Protein AF-A0A6G0FHG7-F1 (afdb_monomer_lite)

Sequence (140 aa):
MDELVRWLGEQLDVDAARSTAAAEELGADWYYDDGFVLARREDDMVATGSQDFLERERGEHVATHDPARVLREIDAKRQILEIHHVIGGWEDEDGQDIGLGCNECGYSAEYSDRGGWCDTVRLLALPYADRPGFREKWRP

pLDDT: mean 94.3, std 5.33, range [51.19, 98.75]

Foldseek 3Di:
DCLLVVVLVVVLVVQLVVLVVLCVPFRQQWDDDDFFIAHPPPRHTPDHDPVRGHDPVRSRVVRVCGSVVSNVVSVVLVVVCVQFDKDFLDADPVRDTLAIATNNVDDDNVCRVLPHGDQVSLVSCVVVCVPPPRDPSSHD

Structure (mmCIF, N/CA/C/O backbone):
data_AF-A0A6G0FHG7-F1
#
_entry.id   AF-A0A6G0FHG7-F1
#
loop_
_atom_site.group_PDB
_atom_site.id
_atom_site.type_symbol
_atom_site.label_atom_id
_atom_site.label_alt_id
_atom_site.label_comp_id
_atom_site.label_asym_id
_atom_site.label_entity_id
_atom_site.label_seq_id
_atom_site.pdbx_PDB_ins_code
_atom_site.Cartn_x
_atom_site.Cartn_y
_atom_site.Cartn_z
_atom_site.occupancy
_atom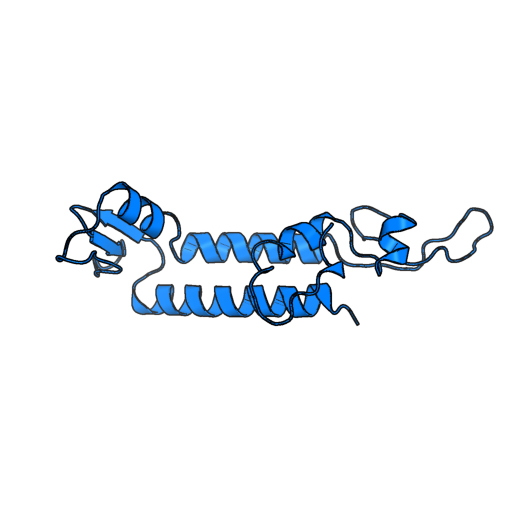_site.B_iso_or_equiv
_atom_site.auth_seq_id
_atom_site.auth_comp_id
_atom_site.auth_asym_id
_atom_site.auth_atom_id
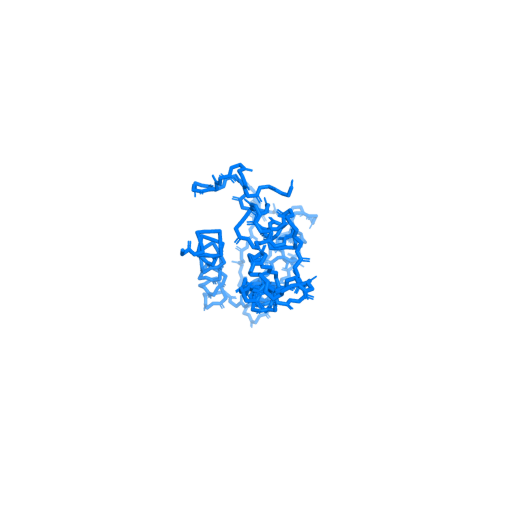_atom_site.pdbx_PDB_model_num
ATOM 1 N N . MET A 1 1 ? 16.564 7.911 -11.593 1.00 51.19 1 MET A N 1
ATOM 2 C CA . MET A 1 1 ? 16.254 7.550 -10.196 1.00 51.19 1 MET A CA 1
ATOM 3 C C . MET A 1 1 ? 14.768 7.280 -10.134 1.00 51.19 1 MET A C 1
ATOM 5 O O . MET A 1 1 ? 13.992 8.071 -10.660 1.00 51.19 1 MET A O 1
ATOM 9 N N . ASP A 1 2 ? 14.417 6.146 -9.559 1.00 81.06 2 ASP A N 1
ATOM 10 C CA . ASP A 1 2 ? 13.139 5.453 -9.689 1.00 81.06 2 ASP A CA 1
ATOM 11 C C . ASP A 1 2 ? 12.007 6.148 -8.929 1.00 81.06 2 ASP A C 1
ATOM 13 O O . ASP A 1 2 ? 11.577 5.700 -7.873 1.00 81.06 2 ASP A O 1
ATOM 17 N N . GLU A 1 3 ? 11.541 7.297 -9.431 1.00 91.31 3 GLU A N 1
ATOM 18 C CA . GLU A 1 3 ? 10.598 8.157 -8.702 1.00 91.31 3 GLU A CA 1
ATOM 19 C C . GLU A 1 3 ? 9.312 7.437 -8.280 1.00 91.31 3 GLU A C 1
ATOM 21 O O . GLU A 1 3 ? 8.822 7.714 -7.188 1.00 91.31 3 GLU A O 1
ATOM 26 N N . LEU A 1 4 ? 8.790 6.531 -9.120 1.00 93.62 4 LEU A N 1
ATOM 27 C CA . LEU A 1 4 ? 7.605 5.726 -8.809 1.00 93.62 4 LEU A CA 1
ATOM 28 C C . LEU A 1 4 ? 7.870 4.797 -7.621 1.00 93.62 4 LEU A C 1
ATOM 30 O O . LEU A 1 4 ? 7.144 4.856 -6.635 1.00 93.62 4 LEU A O 1
ATOM 34 N N . VAL A 1 5 ? 8.917 3.970 -7.691 1.00 94.31 5 VAL A N 1
ATOM 35 C CA . VAL A 1 5 ? 9.222 2.995 -6.632 1.00 94.31 5 VAL A CA 1
ATOM 36 C C . VAL A 1 5 ? 9.650 3.674 -5.346 1.00 94.31 5 VAL A C 1
ATOM 38 O O . VAL A 1 5 ? 9.212 3.255 -4.281 1.00 94.31 5 VAL A O 1
ATOM 41 N N . ARG A 1 6 ? 10.427 4.760 -5.420 1.00 95.25 6 ARG A N 1
ATOM 42 C CA . ARG A 1 6 ? 10.766 5.545 -4.230 1.00 95.25 6 ARG A CA 1
ATOM 43 C C . ARG A 1 6 ? 9.505 6.083 -3.552 1.00 95.25 6 ARG A C 1
ATOM 45 O O . ARG A 1 6 ? 9.335 5.879 -2.358 1.00 95.25 6 ARG A O 1
ATOM 52 N N . TRP A 1 7 ? 8.615 6.729 -4.307 1.00 97.19 7 TRP A N 1
ATOM 53 C CA . TRP A 1 7 ? 7.381 7.280 -3.745 1.00 97.19 7 TRP A CA 1
ATOM 54 C C . TRP A 1 7 ? 6.451 6.186 -3.205 1.00 97.19 7 TRP A C 1
ATOM 56 O O . TRP A 1 7 ? 5.888 6.342 -2.125 1.00 97.19 7 TRP A O 1
ATOM 66 N N . LEU A 1 8 ? 6.308 5.065 -3.918 1.00 97.62 8 LEU A N 1
ATOM 67 C CA . LEU A 1 8 ? 5.506 3.928 -3.466 1.00 97.62 8 LEU A CA 1
ATOM 68 C C . LEU A 1 8 ? 6.097 3.299 -2.197 1.00 97.62 8 LEU A C 1
ATOM 70 O O . LEU A 1 8 ? 5.352 3.004 -1.267 1.00 97.62 8 LEU A O 1
ATOM 74 N N . GLY A 1 9 ? 7.422 3.161 -2.124 1.00 97.69 9 GLY A N 1
ATOM 75 C CA . GLY A 1 9 ? 8.134 2.725 -0.924 1.00 97.69 9 GLY A CA 1
ATOM 76 C C . GLY A 1 9 ? 7.830 3.621 0.277 1.00 97.69 9 GLY A C 1
ATOM 77 O O . GLY A 1 9 ? 7.431 3.115 1.320 1.00 97.69 9 GLY A O 1
ATOM 78 N N . GLU A 1 10 ? 7.881 4.944 0.100 1.00 98.12 10 GLU A N 1
ATOM 79 C CA . GLU A 1 10 ? 7.506 5.909 1.145 1.00 98.12 10 GLU A CA 1
ATOM 80 C C . GLU A 1 10 ? 6.049 5.722 1.617 1.00 98.12 10 GLU A C 1
ATOM 82 O O . GLU A 1 10 ? 5.772 5.820 2.813 1.00 98.12 10 GLU A O 1
ATOM 87 N N . GLN A 1 11 ? 5.105 5.410 0.717 1.00 98.44 11 GLN A N 1
ATOM 88 C CA . GLN A 1 11 ? 3.714 5.133 1.112 1.00 98.44 11 GLN A CA 1
ATOM 89 C C . GLN A 1 11 ? 3.587 3.853 1.940 1.00 98.44 11 GLN A C 1
ATOM 91 O O . GLN A 1 11 ? 2.878 3.843 2.950 1.00 98.44 11 GLN A O 1
ATOM 96 N N . LEU A 1 12 ? 4.282 2.792 1.524 1.00 98.56 12 LEU A N 1
ATOM 97 C CA . LEU A 1 12 ? 4.319 1.522 2.245 1.00 98.56 12 LEU A CA 1
ATOM 98 C C . LEU A 1 12 ? 4.959 1.684 3.628 1.00 98.56 12 LEU A C 1
ATOM 100 O O . LEU A 1 12 ? 4.473 1.097 4.591 1.00 98.56 12 LEU A O 1
ATOM 104 N N . ASP A 1 13 ? 5.999 2.509 3.748 1.00 98.69 13 ASP A N 1
ATOM 105 C CA . ASP A 1 13 ? 6.663 2.797 5.020 1.00 98.69 13 ASP A CA 1
ATOM 106 C C . ASP A 1 13 ? 5.744 3.541 5.992 1.00 98.69 13 ASP A C 1
ATOM 108 O O . ASP A 1 13 ? 5.675 3.183 7.169 1.00 98.69 13 ASP A O 1
ATOM 112 N N . VAL A 1 14 ? 4.988 4.534 5.509 1.00 98.38 14 VAL A N 1
ATOM 113 C CA . VAL A 1 14 ? 4.002 5.260 6.329 1.00 98.38 14 VAL A CA 1
ATOM 114 C C . VAL A 1 14 ? 2.916 4.322 6.859 1.00 98.38 14 VAL A C 1
ATOM 116 O O . VAL A 1 14 ? 2.577 4.377 8.043 1.00 98.38 14 VAL A O 1
ATOM 119 N N . ASP A 1 15 ? 2.367 3.458 6.006 1.00 98.38 15 ASP A N 1
ATOM 120 C CA . ASP A 1 15 ? 1.309 2.527 6.410 1.00 98.38 15 ASP A CA 1
ATOM 121 C C . ASP A 1 15 ? 1.839 1.433 7.345 1.00 98.38 15 ASP A C 1
ATOM 123 O O . ASP A 1 15 ? 1.166 1.067 8.314 1.00 98.38 15 ASP A O 1
ATOM 127 N N . ALA A 1 16 ? 3.065 0.956 7.109 1.00 98.62 16 ALA A N 1
ATOM 128 C CA . ALA A 1 16 ? 3.732 0.002 7.986 1.00 98.62 16 ALA A CA 1
ATOM 129 C C . ALA A 1 16 ? 3.974 0.611 9.366 1.00 98.62 16 ALA A C 1
ATOM 131 O O . ALA A 1 16 ? 3.628 -0.010 10.363 1.00 98.62 16 ALA A O 1
ATOM 132 N N . ALA A 1 17 ? 4.494 1.840 9.437 1.00 98.56 17 ALA A N 1
ATOM 133 C CA . ALA A 1 17 ? 4.745 2.521 10.704 1.00 98.56 17 ALA A CA 1
ATOM 134 C C . ALA A 1 17 ? 3.461 2.695 11.531 1.00 98.56 17 ALA A C 1
ATOM 136 O O . ALA A 1 17 ? 3.465 2.439 12.732 1.00 98.56 17 ALA A O 1
ATOM 137 N N . ARG A 1 18 ? 2.346 3.072 10.889 1.00 97.75 18 ARG A N 1
ATOM 138 C CA . ARG A 1 18 ? 1.033 3.180 11.551 1.00 97.75 18 ARG A CA 1
ATOM 139 C C . ARG A 1 18 ? 0.529 1.833 12.063 1.00 97.75 18 ARG A C 1
ATOM 141 O O . ARG A 1 18 ? 0.034 1.760 13.182 1.00 97.75 18 ARG A O 1
ATOM 148 N N . SER A 1 19 ? 0.674 0.784 11.257 1.00 97.75 19 SER A N 1
ATOM 149 C CA . SER A 1 19 ? 0.246 -0.568 11.630 1.00 97.75 19 SER A CA 1
ATOM 150 C C . SER A 1 19 ? 1.090 -1.114 12.782 1.00 97.75 19 SER A C 1
ATOM 152 O O . SER A 1 19 ? 0.542 -1.624 13.750 1.00 97.75 19 SER A O 1
ATOM 154 N N . THR A 1 20 ? 2.413 -0.939 12.734 1.00 98.12 20 THR A N 1
ATOM 155 C CA . THR A 1 20 ? 3.317 -1.316 13.828 1.00 98.12 20 THR A CA 1
ATOM 156 C C . THR A 1 20 ? 2.968 -0.583 15.117 1.00 98.12 20 THR A C 1
ATOM 158 O O . THR A 1 20 ? 2.820 -1.235 16.141 1.00 98.12 20 THR A O 1
ATOM 161 N N . ALA A 1 21 ? 2.763 0.737 15.073 1.00 96.81 21 ALA A N 1
ATOM 162 C CA . ALA A 1 21 ? 2.391 1.502 16.263 1.00 96.81 21 ALA A CA 1
ATOM 163 C C . ALA A 1 21 ? 1.075 0.997 16.886 1.00 96.81 21 ALA A C 1
ATOM 165 O O . ALA A 1 21 ? 1.008 0.784 18.092 1.00 96.81 21 ALA A O 1
ATOM 166 N N . ALA A 1 22 ? 0.054 0.725 16.063 1.00 94.44 22 ALA A N 1
ATOM 167 C CA . ALA A 1 22 ? -1.209 0.159 16.539 1.00 94.44 22 ALA A CA 1
ATOM 168 C C . ALA A 1 22 ? -1.029 -1.244 17.151 1.00 94.44 22 ALA A C 1
ATOM 170 O O . ALA A 1 22 ? -1.635 -1.559 18.173 1.00 94.44 22 ALA A O 1
ATOM 171 N N . ALA A 1 23 ? -0.176 -2.079 16.548 1.00 94.69 23 ALA 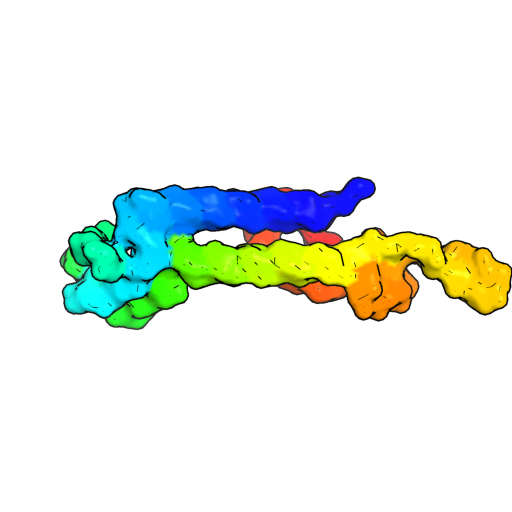A N 1
ATOM 172 C CA . ALA A 1 23 ? 0.143 -3.410 17.055 1.00 94.69 23 ALA A CA 1
ATOM 173 C C . ALA A 1 23 ? 0.915 -3.380 18.383 1.00 94.69 23 ALA A C 1
ATOM 175 O O . ALA A 1 23 ? 0.710 -4.254 19.221 1.00 94.69 23 ALA A O 1
ATOM 176 N N . GLU A 1 24 ? 1.817 -2.413 18.561 1.00 94.00 24 GLU A N 1
ATOM 177 C CA . GLU A 1 24 ? 2.590 -2.228 19.793 1.00 94.00 24 GLU A CA 1
ATOM 178 C C . GLU A 1 24 ? 1.720 -1.723 20.946 1.00 94.00 24 GLU A C 1
ATOM 180 O O . GLU A 1 24 ? 1.933 -2.137 22.084 1.00 94.00 24 GLU A O 1
ATOM 185 N N . GLU A 1 25 ? 0.752 -0.850 20.656 1.00 90.81 25 GLU A N 1
ATOM 186 C CA . GLU A 1 25 ? -0.137 -0.269 21.664 1.00 90.81 25 GLU A CA 1
ATOM 187 C C . GLU A 1 25 ? -1.242 -1.233 22.098 1.00 90.81 25 GLU A C 1
ATOM 189 O O . GLU A 1 25 ? -1.464 -1.394 23.293 1.00 90.81 25 GLU A O 1
ATOM 194 N N . LEU A 1 26 ? -1.929 -1.867 21.142 1.00 90.56 26 LEU A N 1
ATOM 195 C CA . LEU A 1 26 ? -3.161 -2.618 21.408 1.00 90.56 26 LEU A CA 1
ATOM 196 C C . LEU A 1 26 ? -3.039 -4.107 21.080 1.00 90.56 26 LEU A C 1
ATOM 198 O O . LEU A 1 26 ? -3.939 -4.874 21.377 1.00 90.56 26 LEU A O 1
ATOM 202 N N . GLY A 1 27 ? -1.950 -4.556 20.459 1.00 93.06 27 GLY A N 1
ATOM 203 C CA . GLY A 1 27 ? -1.830 -5.909 19.916 1.00 93.06 27 GLY A CA 1
ATOM 204 C C . GLY A 1 27 ? -2.220 -5.994 18.438 1.00 93.06 27 GLY A C 1
ATOM 205 O O . GLY A 1 27 ? -2.960 -5.171 17.900 1.00 93.06 27 GLY A O 1
ATOM 206 N N . ALA A 1 28 ? -1.677 -7.003 17.753 1.00 94.44 28 ALA A N 1
ATOM 207 C CA . ALA A 1 28 ? -1.698 -7.080 16.290 1.00 94.44 28 ALA A CA 1
ATOM 208 C C . ALA A 1 28 ? -2.900 -7.831 15.689 1.00 94.44 28 ALA A C 1
ATOM 210 O O . ALA A 1 28 ? -3.151 -7.683 14.495 1.00 94.44 28 ALA A O 1
ATOM 211 N N . ASP A 1 29 ? -3.607 -8.627 16.499 1.00 96.75 29 ASP A N 1
ATOM 212 C CA . ASP A 1 29 ? -4.719 -9.480 16.066 1.00 96.75 29 ASP A CA 1
ATOM 213 C C . ASP A 1 29 ? -6.030 -8.948 16.644 1.00 96.75 29 ASP A C 1
ATOM 215 O O . ASP A 1 29 ? -6.222 -8.948 17.867 1.00 96.75 29 ASP A O 1
ATOM 219 N N . TRP A 1 30 ? -6.942 -8.511 15.779 1.00 97.06 30 TRP A N 1
ATOM 220 C CA . TRP A 1 30 ? -8.206 -7.897 16.192 1.00 97.06 30 TRP A CA 1
ATOM 221 C C . TRP A 1 30 ? -9.399 -8.799 15.883 1.00 97.06 30 TRP A C 1
ATOM 223 O O . TRP A 1 30 ? -9.357 -9.659 15.001 1.00 97.06 30 TRP A O 1
ATOM 233 N N . TYR A 1 31 ? -10.482 -8.630 16.632 1.00 97.19 31 TYR A N 1
ATOM 234 C CA . TYR A 1 31 ? -11.733 -9.341 16.403 1.00 97.19 31 TYR A CA 1
ATOM 235 C C . TYR A 1 31 ? -12.932 -8.474 16.774 1.00 97.19 31 TYR A C 1
ATOM 237 O O . TYR A 1 31 ? -12.824 -7.554 17.578 1.00 97.19 31 TYR A O 1
ATOM 245 N N . TYR A 1 32 ? -14.072 -8.752 16.151 1.00 97.25 32 TYR A N 1
ATOM 246 C CA . TYR A 1 32 ? -15.335 -8.123 16.514 1.00 97.25 32 TYR A CA 1
ATOM 247 C C . TYR A 1 32 ? -16.047 -8.961 17.576 1.00 97.25 32 TYR A C 1
ATOM 249 O O . TYR A 1 32 ? -16.197 -10.173 17.388 1.00 97.25 32 TYR A O 1
ATOM 257 N N . ASP A 1 33 ? -16.518 -8.314 18.637 1.00 95.75 33 ASP A N 1
ATOM 258 C CA . ASP A 1 33 ? -17.381 -8.918 19.648 1.00 95.75 33 ASP A CA 1
ATOM 259 C C . ASP A 1 33 ? -18.373 -7.900 20.214 1.00 95.75 33 ASP A C 1
ATOM 261 O O . ASP A 1 33 ? -18.014 -6.766 20.509 1.00 95.75 33 ASP A O 1
ATOM 265 N N . ASP A 1 34 ? -19.635 -8.315 20.304 1.00 93.38 34 ASP A N 1
ATOM 266 C CA . ASP A 1 34 ? -20.770 -7.579 20.884 1.00 93.38 34 ASP A CA 1
ATOM 267 C C . ASP A 1 34 ? -20.798 -6.046 20.672 1.00 93.38 34 ASP A C 1
ATOM 269 O O . ASP A 1 34 ? -21.063 -5.271 21.587 1.00 93.38 34 ASP A O 1
ATOM 273 N N . GLY A 1 35 ? -20.535 -5.576 19.447 1.00 94.69 35 GLY A N 1
ATOM 274 C CA . GLY A 1 35 ? -20.566 -4.141 19.127 1.00 94.69 35 GLY A CA 1
ATOM 275 C C . GLY A 1 35 ? -19.225 -3.414 19.252 1.00 94.69 35 GLY A C 1
ATOM 276 O O . GLY A 1 35 ? -19.174 -2.209 19.008 1.00 94.69 35 GLY A O 1
ATOM 277 N N . PHE A 1 36 ? -18.141 -4.124 19.550 1.00 95.75 36 PHE A N 1
ATOM 278 C CA . PHE A 1 36 ? -16.797 -3.579 19.716 1.00 95.75 36 PHE A CA 1
ATOM 279 C C . PHE A 1 36 ? -15.793 -4.306 18.825 1.00 95.75 36 PHE A C 1
ATOM 281 O O . PHE A 1 36 ? -15.980 -5.463 18.450 1.00 95.75 36 PHE A O 1
ATOM 288 N N . VAL A 1 37 ? -14.703 -3.621 18.487 1.00 97.00 37 VAL A N 1
ATOM 289 C CA . VAL A 1 37 ? -13.493 -4.281 17.993 1.00 97.00 37 VAL A CA 1
ATOM 290 C C . VAL A 1 37 ? -12.516 -4.349 19.145 1.00 97.00 37 VAL A C 1
ATOM 292 O O . VAL A 1 37 ? -12.193 -3.320 19.738 1.00 97.00 37 VAL A O 1
ATOM 295 N N . LEU A 1 38 ? -12.063 -5.556 19.443 1.00 96.19 38 LEU A N 1
ATOM 296 C CA . LEU A 1 38 ? -11.190 -5.865 20.559 1.00 96.19 38 LEU A CA 1
ATOM 297 C C . LEU A 1 38 ? -9.884 -6.464 20.045 1.00 96.19 38 LEU A C 1
ATOM 299 O O . LEU A 1 38 ? -9.845 -7.142 19.012 1.00 96.19 38 LEU A O 1
ATOM 303 N N . ALA A 1 39 ? -8.811 -6.246 20.789 1.00 95.31 39 ALA A N 1
ATOM 304 C CA . ALA A 1 39 ? -7.556 -6.928 20.559 1.00 95.31 39 ALA A CA 1
ATOM 305 C C . ALA A 1 39 ? -7.522 -8.285 21.264 1.00 95.31 39 ALA A C 1
ATOM 307 O O . ALA A 1 39 ? -7.789 -8.393 22.455 1.00 95.31 39 ALA A O 1
ATOM 308 N N . ARG A 1 40 ? -7.117 -9.340 20.555 1.00 89.94 40 ARG A N 1
ATOM 309 C CA . ARG A 1 40 ? -7.209 -10.727 21.045 1.00 89.94 40 ARG A CA 1
ATOM 310 C C . ARG A 1 40 ? -6.371 -11.032 22.287 1.00 89.94 40 ARG A C 1
ATOM 312 O O . ARG A 1 40 ? -6.712 -11.941 23.035 1.00 89.94 40 ARG A O 1
ATOM 319 N N . ARG A 1 41 ? -5.227 -10.367 22.461 1.00 82.81 41 ARG A N 1
ATOM 320 C CA . ARG A 1 41 ? -4.278 -10.708 23.534 1.00 82.81 41 ARG A CA 1
ATOM 321 C C . ARG A 1 41 ? -4.717 -10.167 24.893 1.00 82.81 41 ARG A C 1
ATOM 323 O O . ARG A 1 41 ? -4.441 -10.802 25.906 1.00 82.81 41 ARG A O 1
ATOM 330 N N . GLU A 1 42 ? -5.333 -8.992 24.888 1.00 77.31 42 GLU A N 1
ATOM 331 C CA . GLU A 1 42 ? -5.575 -8.187 26.091 1.00 77.31 42 GLU A CA 1
ATOM 332 C C . GLU A 1 42 ? -7.062 -7.848 26.278 1.00 77.31 42 GLU A C 1
ATOM 334 O O . GLU A 1 42 ? -7.428 -7.325 27.323 1.00 77.31 42 GLU A O 1
ATOM 339 N N . ASP A 1 43 ? -7.918 -8.193 25.304 1.00 82.94 43 ASP A N 1
ATOM 340 C CA . ASP A 1 43 ? -9.327 -7.777 25.207 1.00 82.94 43 ASP A CA 1
ATOM 341 C C . ASP A 1 43 ? -9.512 -6.252 25.294 1.00 82.94 43 ASP A C 1
ATOM 343 O O . ASP A 1 43 ? -10.584 -5.744 25.625 1.00 82.94 43 ASP A O 1
ATOM 347 N N . ASP A 1 44 ? -8.458 -5.512 24.937 1.00 91.50 44 ASP A N 1
ATOM 348 C CA . ASP A 1 44 ? -8.468 -4.060 24.886 1.00 91.50 44 ASP A CA 1
ATOM 349 C C . ASP A 1 44 ? -9.340 -3.567 23.737 1.00 91.50 44 ASP A C 1
ATOM 351 O O . ASP A 1 44 ? -9.311 -4.086 22.616 1.00 91.50 44 ASP A O 1
ATOM 355 N N . MET A 1 45 ? -10.113 -2.522 24.018 1.00 93.00 45 MET A N 1
ATOM 356 C CA . MET A 1 45 ? -10.997 -1.912 23.038 1.00 93.00 45 MET A CA 1
ATOM 357 C C . MET A 1 45 ? -10.189 -1.134 21.997 1.00 93.00 45 MET A C 1
ATOM 359 O O . MET A 1 45 ? -9.588 -0.106 22.296 1.00 93.00 45 MET A O 1
ATOM 363 N N . VAL A 1 46 ? -10.245 -1.600 20.752 1.00 94.69 46 VAL A N 1
ATOM 364 C CA . VAL A 1 46 ? -9.607 -0.975 19.587 1.00 94.69 46 VAL A CA 1
ATOM 365 C C . VAL A 1 46 ? -10.518 0.073 18.957 1.00 94.69 46 VAL A C 1
ATOM 367 O O . VAL A 1 46 ? -10.074 1.166 18.608 1.00 94.69 46 VAL A O 1
ATOM 370 N N . ALA A 1 47 ? -11.799 -0.254 18.776 1.00 93.81 47 ALA A N 1
ATOM 371 C CA . ALA A 1 47 ? -12.752 0.645 18.135 1.00 93.81 47 ALA A CA 1
ATOM 372 C C . ALA A 1 47 ? -14.183 0.432 18.635 1.00 93.81 47 ALA A C 1
ATOM 374 O O . ALA A 1 47 ? -14.604 -0.686 18.934 1.00 93.81 47 ALA A O 1
ATOM 375 N N . THR A 1 48 ? -14.946 1.525 18.642 1.00 94.00 48 THR A N 1
ATOM 376 C CA . THR A 1 48 ? -16.384 1.552 18.922 1.00 94.00 48 THR A CA 1
ATOM 377 C C . THR A 1 48 ? -17.092 2.561 18.010 1.00 94.00 48 THR A C 1
ATOM 379 O O . THR A 1 48 ? -16.445 3.389 17.363 1.00 94.00 48 THR A O 1
ATOM 382 N N . GLY A 1 49 ? -18.419 2.470 17.901 1.00 90.31 49 GLY A N 1
ATOM 383 C CA . GLY A 1 49 ? -19.236 3.388 17.102 1.00 90.31 49 GLY A CA 1
ATOM 384 C C . GLY A 1 49 ? -19.840 4.540 17.912 1.00 90.31 49 GLY A C 1
ATOM 385 O O . GLY A 1 49 ? -19.584 4.703 19.100 1.00 90.31 49 GLY A O 1
ATOM 386 N N . SER A 1 50 ? -20.673 5.366 17.270 1.00 81.06 50 SER A N 1
ATOM 387 C CA . SER A 1 50 ? -21.119 6.675 17.789 1.00 81.06 50 SER A CA 1
ATOM 388 C C . SER A 1 50 ? -22.061 6.654 19.008 1.00 81.06 50 SER A C 1
ATOM 390 O O . SER A 1 50 ? -22.570 7.704 19.392 1.00 81.06 50 SER A O 1
ATOM 392 N N . GLN A 1 51 ? -22.323 5.492 19.602 1.00 84.62 51 GLN A N 1
ATOM 393 C CA . GLN A 1 51 ? -23.122 5.304 20.823 1.00 84.62 51 GLN A CA 1
ATOM 394 C C . GLN A 1 51 ? -22.593 4.102 21.619 1.00 84.62 51 GLN A C 1
ATOM 396 O O . GLN A 1 51 ? -23.373 3.289 22.103 1.00 84.62 51 GLN A O 1
ATOM 401 N N . ASP A 1 52 ? -21.269 3.943 21.653 1.00 86.19 52 ASP A N 1
ATOM 402 C CA . ASP A 1 52 ? -20.592 2.771 22.219 1.00 86.19 52 ASP A CA 1
ATOM 403 C C . ASP A 1 52 ? -21.045 1.448 21.576 1.00 86.19 52 ASP A C 1
ATOM 405 O O . ASP A 1 52 ? -21.081 0.399 22.209 1.00 86.19 52 ASP A O 1
ATOM 409 N N . PHE A 1 53 ? -21.420 1.513 20.296 1.00 90.12 53 PHE A N 1
ATOM 410 C CA . PHE A 1 53 ? -21.884 0.371 19.523 1.00 90.12 53 PHE A CA 1
ATOM 411 C C . PHE A 1 53 ? -21.484 0.514 18.061 1.00 90.12 53 PHE A C 1
ATOM 413 O O . PHE A 1 53 ? -21.789 1.519 17.409 1.00 90.12 53 PHE A O 1
ATOM 420 N N . LEU A 1 54 ? -20.838 -0.520 17.538 1.00 94.31 54 LEU A N 1
ATOM 421 C CA . LEU A 1 54 ? -20.478 -0.662 16.142 1.00 94.31 54 LEU A CA 1
ATOM 422 C C . LEU A 1 54 ? -21.316 -1.772 15.499 1.00 94.31 54 LEU A C 1
ATOM 424 O O . LEU A 1 54 ? -21.306 -2.925 15.937 1.00 94.31 54 LEU A O 1
ATOM 428 N N . GLU A 1 55 ? -22.029 -1.416 14.427 1.00 94.88 55 GLU A N 1
ATOM 429 C CA . GLU A 1 55 ? -22.738 -2.385 13.585 1.00 94.88 55 GLU A CA 1
ATOM 430 C C . GLU A 1 55 ? -21.780 -3.495 13.142 1.00 94.88 55 GLU A C 1
ATOM 432 O O . GLU A 1 55 ? -20.627 -3.221 12.790 1.00 94.88 55 GLU A O 1
ATOM 437 N N . ARG A 1 56 ? -22.273 -4.736 13.145 1.00 95.19 56 ARG A N 1
ATOM 438 C CA . ARG A 1 56 ? -21.483 -5.942 12.879 1.00 95.19 56 ARG A CA 1
ATOM 439 C C . ARG A 1 56 ? -20.620 -5.807 11.636 1.00 95.19 56 ARG A C 1
ATOM 441 O O . ARG A 1 56 ? -19.420 -6.022 11.711 1.00 95.19 56 ARG A O 1
ATOM 448 N N . GLU A 1 57 ? -21.198 -5.390 10.519 1.00 96.06 57 GLU A N 1
ATOM 449 C CA . GLU A 1 57 ? -20.504 -5.301 9.235 1.00 96.06 57 GLU A CA 1
ATOM 450 C C . GLU A 1 57 ? -19.348 -4.290 9.278 1.00 96.06 57 GLU A C 1
ATOM 452 O O . GLU A 1 57 ? -18.299 -4.502 8.669 1.00 96.06 57 GLU A O 1
ATOM 457 N N . ARG A 1 58 ? -19.512 -3.194 10.030 1.00 95.56 58 ARG A N 1
ATOM 458 C CA . ARG A 1 58 ? -18.459 -2.187 10.214 1.00 95.56 58 ARG A CA 1
ATOM 459 C C . ARG A 1 58 ? -17.360 -2.706 11.134 1.00 95.56 58 ARG A C 1
ATOM 461 O O . ARG A 1 58 ? -16.185 -2.510 10.839 1.00 95.56 58 ARG A O 1
ATOM 468 N N . GLY A 1 59 ? -17.736 -3.366 12.227 1.00 96.75 59 GLY A N 1
ATOM 469 C CA . GLY A 1 59 ? -16.788 -3.944 13.174 1.00 96.75 59 GLY A CA 1
ATOM 470 C C . GLY A 1 59 ? -15.980 -5.082 12.571 1.00 96.75 59 GLY A C 1
ATOM 471 O O . GLY A 1 59 ? -14.758 -5.084 12.674 1.00 96.75 59 GLY A O 1
ATOM 472 N N . GLU A 1 60 ? -16.635 -5.984 11.846 1.00 96.88 60 GLU A N 1
ATOM 473 C CA . GLU A 1 60 ? -15.982 -7.045 11.084 1.00 96.88 60 GLU A CA 1
ATOM 474 C C . GLU A 1 60 ? -15.043 -6.460 10.021 1.00 96.88 60 GLU A C 1
ATOM 476 O O . GLU A 1 60 ? -13.923 -6.947 9.880 1.00 96.88 60 GLU A O 1
ATOM 481 N N . HIS A 1 61 ? -15.425 -5.384 9.318 1.00 97.12 61 HIS A N 1
ATOM 482 C CA . HIS A 1 61 ? -14.530 -4.715 8.368 1.00 97.12 61 HIS A CA 1
ATOM 483 C C . HIS A 1 61 ? -13.254 -4.184 9.037 1.00 97.12 61 HIS A C 1
ATOM 485 O O . HIS A 1 61 ? -12.161 -4.428 8.523 1.00 97.12 61 HIS A O 1
ATOM 491 N N . VAL A 1 62 ? -13.379 -3.492 10.174 1.00 96.12 62 VAL A N 1
ATOM 492 C CA . VAL A 1 62 ? -12.229 -2.969 10.931 1.00 96.12 62 VAL A CA 1
ATOM 493 C C . VAL A 1 62 ? -11.360 -4.115 11.452 1.00 96.12 62 VAL A C 1
ATOM 495 O O . VAL A 1 62 ? -10.161 -4.126 11.193 1.00 96.12 62 VAL A O 1
ATOM 498 N N . ALA A 1 63 ? -11.960 -5.116 12.104 1.00 97.00 63 ALA A N 1
ATOM 499 C CA . ALA A 1 63 ? -11.247 -6.284 12.622 1.00 97.00 63 ALA A CA 1
ATOM 500 C C . ALA A 1 63 ? -10.532 -7.076 11.514 1.00 97.00 63 ALA A C 1
ATOM 502 O O . ALA A 1 63 ? -9.432 -7.576 11.712 1.00 97.00 63 ALA A O 1
ATOM 503 N N . THR A 1 64 ? -11.123 -7.154 10.318 1.00 97.00 64 THR A N 1
ATOM 504 C CA . THR A 1 64 ? -10.517 -7.835 9.163 1.00 97.00 64 THR A CA 1
ATOM 505 C C . THR A 1 64 ? -9.262 -7.120 8.661 1.00 97.00 64 THR A C 1
ATOM 507 O O . THR A 1 64 ? -8.445 -7.745 7.992 1.00 97.00 64 THR A O 1
ATOM 510 N N . HIS A 1 65 ? -9.083 -5.828 8.942 1.00 96.62 65 HIS A N 1
ATOM 511 C CA . HIS A 1 65 ? -7.896 -5.048 8.571 1.00 96.62 65 HIS A CA 1
ATOM 512 C C . HIS A 1 65 ? -6.982 -4.819 9.781 1.00 96.62 65 HIS A C 1
ATOM 514 O O . HIS A 1 65 ? -6.463 -3.719 9.969 1.00 96.62 65 HIS A O 1
ATOM 520 N N . ASP A 1 66 ? -6.795 -5.862 10.594 1.00 97.19 66 ASP A N 1
ATOM 521 C CA . ASP A 1 66 ? -5.896 -5.817 11.741 1.00 97.19 66 ASP A CA 1
ATOM 522 C C . ASP A 1 66 ? -4.437 -5.500 11.343 1.00 97.19 66 ASP A C 1
ATOM 524 O O . ASP A 1 66 ? -4.015 -5.725 10.196 1.00 97.19 66 ASP A O 1
ATOM 528 N N . PRO A 1 67 ? -3.634 -4.961 12.278 1.00 97.75 67 PRO A N 1
ATOM 529 C CA . PRO A 1 67 ? -2.245 -4.626 12.013 1.00 97.75 67 PRO A CA 1
ATOM 530 C C . PRO A 1 67 ? -1.425 -5.794 11.465 1.00 97.75 67 PRO A C 1
ATOM 532 O O . PRO A 1 67 ? -0.618 -5.604 10.551 1.00 97.75 67 PRO A O 1
ATOM 535 N N . ALA A 1 68 ? -1.633 -7.010 11.984 1.00 97.31 68 ALA A N 1
ATOM 536 C CA . ALA A 1 68 ? -0.891 -8.185 11.549 1.00 97.31 68 ALA A CA 1
ATOM 537 C C . ALA A 1 68 ? -1.129 -8.492 10.063 1.00 97.31 68 ALA A C 1
ATOM 539 O O . ALA A 1 68 ? -0.180 -8.779 9.328 1.00 97.31 68 ALA A O 1
ATOM 540 N N . ARG A 1 69 ? -2.377 -8.426 9.588 1.00 97.94 69 ARG A N 1
ATOM 541 C CA . ARG A 1 69 ? -2.712 -8.608 8.173 1.00 97.94 69 ARG A CA 1
ATOM 542 C C . ARG A 1 69 ? -2.148 -7.479 7.324 1.00 97.94 69 ARG A C 1
ATOM 544 O O . ARG A 1 69 ? -1.538 -7.780 6.299 1.00 97.94 69 ARG A O 1
ATOM 551 N N . VAL A 1 70 ? -2.316 -6.219 7.728 1.00 98.19 70 VAL A N 1
ATOM 552 C CA . VAL A 1 70 ? -1.819 -5.069 6.951 1.00 98.19 70 VAL A CA 1
ATOM 553 C C . VAL A 1 70 ? -0.303 -5.154 6.758 1.00 98.19 70 VAL A C 1
ATOM 555 O O . VAL A 1 70 ? 0.188 -4.978 5.643 1.00 98.19 70 VAL A O 1
ATOM 558 N N . LEU A 1 71 ? 0.444 -5.516 7.805 1.00 98.62 71 LEU A N 1
ATOM 559 C CA . LEU A 1 71 ? 1.893 -5.716 7.716 1.00 98.62 71 LEU A CA 1
ATOM 560 C C . LEU A 1 71 ? 2.269 -6.860 6.760 1.00 98.62 71 LEU A C 1
ATOM 562 O O . LEU A 1 71 ? 3.190 -6.693 5.961 1.00 98.62 71 LEU A O 1
ATOM 566 N N . ARG A 1 72 ? 1.537 -7.985 6.773 1.00 98.69 72 ARG A N 1
ATOM 567 C CA . ARG A 1 72 ? 1.739 -9.084 5.804 1.00 98.69 72 ARG A CA 1
ATOM 568 C C . ARG A 1 72 ? 1.474 -8.644 4.361 1.00 98.69 72 ARG A C 1
ATOM 570 O O . ARG A 1 72 ? 2.208 -9.035 3.459 1.00 98.69 72 ARG A O 1
ATOM 577 N N . GLU A 1 73 ? 0.450 -7.826 4.126 1.00 98.56 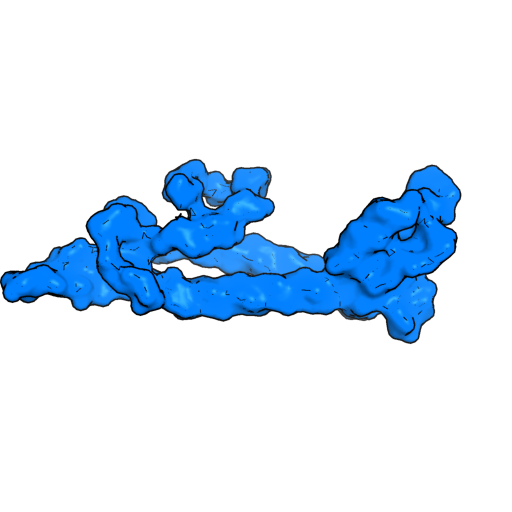73 GLU A N 1
ATOM 578 C CA . GLU A 1 73 ? 0.161 -7.287 2.791 1.00 98.56 73 GLU A CA 1
ATOM 579 C C . GLU A 1 73 ? 1.241 -6.311 2.310 1.00 98.56 73 GLU A C 1
ATOM 581 O O . GLU A 1 73 ? 1.605 -6.326 1.134 1.00 98.56 73 GLU A O 1
ATOM 586 N N . ILE A 1 74 ? 1.772 -5.468 3.200 1.00 98.69 74 ILE A N 1
ATOM 587 C CA . ILE A 1 74 ? 2.880 -4.561 2.874 1.00 98.69 74 ILE A CA 1
ATOM 588 C C . ILE A 1 74 ? 4.148 -5.349 2.549 1.00 98.69 74 ILE A C 1
ATOM 590 O O . ILE A 1 74 ? 4.819 -5.033 1.566 1.00 98.69 74 ILE A O 1
ATOM 594 N N . ASP A 1 75 ? 4.460 -6.382 3.330 1.00 98.69 75 ASP A N 1
ATOM 595 C CA . ASP A 1 75 ? 5.599 -7.259 3.063 1.00 98.69 75 ASP A CA 1
ATOM 596 C C . ASP A 1 75 ? 5.484 -7.919 1.680 1.00 98.69 75 ASP A C 1
ATOM 598 O O . ASP A 1 75 ? 6.403 -7.820 0.867 1.00 98.69 75 ASP A O 1
ATOM 602 N N . ALA A 1 76 ? 4.310 -8.462 1.343 1.00 98.75 76 ALA A N 1
ATOM 603 C CA . ALA A 1 76 ? 4.051 -9.013 0.014 1.00 98.75 76 ALA A CA 1
ATOM 604 C C . ALA A 1 76 ? 4.255 -7.973 -1.105 1.00 98.75 76 ALA A C 1
ATOM 606 O O . ALA A 1 76 ? 4.888 -8.267 -2.119 1.00 98.75 76 ALA A O 1
ATOM 607 N N . LYS A 1 77 ? 3.780 -6.732 -0.925 1.00 98.62 77 LYS A N 1
ATOM 608 C CA . LYS A 1 77 ? 3.997 -5.647 -1.901 1.00 98.62 77 LYS A CA 1
ATOM 609 C C . LYS A 1 77 ? 5.481 -5.312 -2.064 1.00 98.62 77 LYS A C 1
ATOM 611 O O . LYS A 1 77 ? 5.922 -5.106 -3.191 1.00 98.62 77 LYS A O 1
ATOM 616 N N . ARG A 1 78 ? 6.261 -5.290 -0.978 1.00 98.50 78 ARG A N 1
ATOM 617 C CA . ARG A 1 78 ? 7.719 -5.076 -1.037 1.00 98.50 78 ARG A CA 1
ATOM 618 C C . ARG A 1 78 ? 8.428 -6.196 -1.794 1.00 98.50 78 ARG A C 1
ATOM 620 O O . ARG A 1 78 ? 9.269 -5.905 -2.636 1.00 98.50 78 ARG A O 1
ATOM 627 N N . GLN A 1 79 ? 8.044 -7.451 -1.564 1.00 98.50 79 GLN A N 1
ATOM 628 C CA . GLN A 1 79 ? 8.583 -8.584 -2.322 1.00 98.50 79 GLN A CA 1
ATOM 629 C C . GLN A 1 79 ? 8.249 -8.486 -3.819 1.00 98.50 79 GLN A C 1
ATOM 631 O O . GLN A 1 79 ? 9.112 -8.738 -4.656 1.00 98.50 79 GLN A O 1
ATOM 636 N N . ILE A 1 80 ? 7.032 -8.058 -4.178 1.00 98.31 80 ILE A N 1
ATOM 637 C CA . ILE A 1 80 ? 6.666 -7.822 -5.585 1.00 98.31 80 ILE A CA 1
ATOM 638 C C . ILE A 1 80 ? 7.543 -6.725 -6.204 1.00 98.31 80 ILE A C 1
ATOM 640 O O . ILE A 1 80 ? 7.979 -6.881 -7.341 1.00 98.31 80 ILE A O 1
ATOM 644 N N . LEU A 1 81 ? 7.831 -5.636 -5.482 1.00 96.75 81 LEU A N 1
ATOM 645 C CA . LEU A 1 81 ? 8.720 -4.575 -5.975 1.00 96.75 81 LEU A CA 1
ATOM 646 C C . LEU A 1 81 ? 10.152 -5.067 -6.204 1.00 96.75 81 LEU A C 1
ATOM 648 O O . LEU A 1 81 ? 10.761 -4.683 -7.199 1.00 96.75 81 LEU A O 1
ATOM 652 N N . GLU A 1 82 ? 10.658 -5.934 -5.327 1.00 96.44 82 GLU A N 1
ATOM 653 C CA . GLU A 1 82 ? 11.974 -6.557 -5.491 1.00 96.44 82 GLU A CA 1
ATOM 654 C C . GLU A 1 82 ? 12.017 -7.464 -6.727 1.00 96.44 82 GLU A C 1
ATOM 656 O O . GLU A 1 82 ? 12.976 -7.433 -7.488 1.00 96.44 82 GLU A O 1
ATOM 661 N N . ILE A 1 83 ? 10.959 -8.235 -6.988 1.00 97.38 83 ILE A N 1
ATOM 662 C CA . ILE A 1 83 ? 10.868 -9.094 -8.180 1.00 97.38 83 ILE A CA 1
ATOM 663 C C . ILE A 1 83 ? 10.751 -8.247 -9.460 1.00 97.38 83 ILE A C 1
ATOM 665 O O . ILE A 1 83 ? 11.422 -8.514 -10.460 1.00 97.38 83 ILE A O 1
ATOM 669 N N . HIS A 1 84 ? 9.931 -7.193 -9.423 1.00 96.38 84 HIS A N 1
ATOM 670 C CA . HIS A 1 84 ? 9.596 -6.343 -10.567 1.00 96.38 84 HIS A CA 1
ATOM 671 C C . HIS A 1 84 ? 10.412 -5.039 -10.642 1.00 96.38 84 HIS A C 1
ATOM 673 O O . HIS A 1 84 ? 9.890 -3.994 -11.045 1.00 96.38 84 HIS A O 1
ATOM 679 N N . HIS A 1 85 ? 11.698 -5.077 -10.298 1.00 94.31 85 HIS A N 1
ATOM 680 C CA . HIS A 1 85 ? 12.570 -3.913 -10.447 1.00 94.31 85 HIS A CA 1
ATOM 681 C C . HIS A 1 85 ? 12.996 -3.687 -11.909 1.00 94.31 85 HIS A C 1
ATOM 683 O O . HIS A 1 85 ? 12.921 -4.583 -12.757 1.00 94.31 85 HIS A O 1
ATOM 689 N N . VAL A 1 86 ? 13.413 -2.457 -12.213 1.00 94.12 86 VAL A N 1
ATOM 690 C CA . VAL A 1 86 ? 13.877 -2.071 -13.551 1.00 94.12 86 VAL A CA 1
ATOM 691 C C . VAL A 1 86 ? 15.303 -2.548 -13.780 1.00 94.12 86 VAL A C 1
ATOM 693 O O . VAL A 1 86 ? 16.184 -2.298 -12.960 1.00 94.12 86 VAL A O 1
ATOM 696 N N . ILE A 1 87 ? 15.529 -3.172 -14.934 1.00 93.50 87 ILE A N 1
ATOM 697 C CA . ILE A 1 87 ? 16.854 -3.545 -15.434 1.00 93.50 87 ILE A CA 1
ATOM 698 C C . ILE A 1 87 ? 17.051 -3.002 -16.854 1.00 93.50 87 ILE A C 1
ATOM 700 O O . ILE A 1 87 ? 16.099 -2.901 -17.629 1.00 93.50 87 ILE A O 1
ATOM 704 N N . GLY A 1 88 ? 18.283 -2.619 -17.183 1.00 92.31 88 GLY A N 1
ATOM 705 C CA . GLY A 1 88 ? 18.690 -2.229 -18.538 1.00 92.31 88 GLY A CA 1
ATOM 706 C C . GLY A 1 88 ? 19.563 -3.296 -19.197 1.00 92.31 88 GLY A C 1
ATOM 707 O O . GLY A 1 88 ? 19.677 -4.406 -18.678 1.00 92.31 88 GLY A O 1
ATOM 708 N N . GLY A 1 89 ? 20.222 -2.935 -20.301 1.00 88.62 89 GLY A N 1
ATOM 709 C CA . GLY A 1 89 ? 21.137 -3.838 -21.011 1.00 88.62 89 GLY A CA 1
ATOM 710 C C . GLY A 1 89 ? 20.417 -4.879 -21.863 1.00 88.62 89 GLY A C 1
ATOM 711 O O . GLY A 1 89 ? 20.935 -5.970 -22.080 1.00 88.62 89 GLY A O 1
ATOM 712 N N . TRP A 1 90 ? 19.206 -4.554 -22.308 1.00 90.50 90 TRP A N 1
ATOM 713 C CA . TRP A 1 90 ? 18.515 -5.328 -23.326 1.00 90.50 90 TRP A CA 1
ATOM 714 C C . TRP A 1 90 ? 19.090 -4.948 -24.683 1.00 90.50 90 TRP A C 1
ATOM 716 O O . TRP A 1 90 ? 19.214 -3.762 -24.970 1.00 90.50 90 TRP A O 1
ATOM 726 N N . GLU A 1 91 ? 19.414 -5.936 -25.510 1.00 95.12 91 GLU A N 1
ATOM 727 C CA . GLU A 1 91 ? 19.996 -5.730 -26.836 1.00 95.12 91 GLU A CA 1
ATOM 728 C C . GLU A 1 91 ? 19.105 -6.364 -27.914 1.00 95.12 91 GLU A C 1
ATOM 730 O O . GLU A 1 91 ? 18.454 -7.384 -27.664 1.00 95.12 91 GLU A O 1
ATOM 735 N N . ASP A 1 92 ? 19.046 -5.755 -29.100 1.00 92.75 92 ASP A N 1
ATOM 736 C CA . ASP A 1 92 ? 18.431 -6.365 -30.284 1.00 92.75 92 ASP A CA 1
ATOM 737 C C . ASP A 1 92 ? 19.373 -7.359 -30.994 1.00 92.75 92 ASP A C 1
ATOM 739 O O . ASP A 1 92 ? 20.457 -7.689 -30.510 1.00 92.75 92 ASP A O 1
ATOM 743 N N . GLU A 1 93 ? 18.948 -7.873 -32.154 1.00 93.62 93 GLU A N 1
ATOM 744 C CA . GLU A 1 93 ? 19.717 -8.847 -32.944 1.00 93.62 93 GLU A CA 1
ATOM 745 C C . GLU A 1 93 ? 21.066 -8.301 -33.446 1.00 93.62 93 GLU A C 1
ATOM 747 O O . GLU A 1 93 ? 21.985 -9.085 -33.692 1.00 93.62 93 GLU A O 1
ATOM 752 N N . ASP A 1 94 ? 21.199 -6.977 -33.560 1.00 95.50 94 ASP A N 1
ATOM 753 C CA . ASP A 1 94 ? 22.421 -6.291 -33.984 1.00 95.50 94 ASP A CA 1
ATOM 754 C C . ASP A 1 94 ? 23.310 -5.889 -32.786 1.00 95.50 94 ASP A C 1
ATOM 756 O O . ASP A 1 94 ? 24.389 -5.315 -32.972 1.00 95.50 94 ASP A O 1
ATOM 760 N N . GLY A 1 95 ? 22.894 -6.216 -31.555 1.00 93.19 95 GLY A N 1
ATOM 761 C CA . GLY A 1 95 ? 23.601 -5.869 -30.321 1.00 93.19 95 GLY A CA 1
ATOM 762 C C . GLY A 1 95 ? 23.383 -4.419 -29.878 1.00 93.19 95 GLY A C 1
ATOM 763 O O . GLY A 1 95 ? 24.192 -3.877 -29.123 1.00 93.19 95 GLY A O 1
ATOM 764 N N . GLN A 1 96 ? 22.341 -3.746 -30.373 1.00 94.31 96 GLN A N 1
ATOM 765 C CA . GLN A 1 96 ? 22.026 -2.375 -29.988 1.00 94.31 96 GLN A CA 1
ATOM 766 C C . GLN A 1 96 ? 21.172 -2.352 -28.715 1.00 94.31 96 GLN A C 1
ATOM 768 O O . GLN A 1 96 ? 20.163 -3.045 -28.637 1.00 94.31 96 GLN A O 1
ATOM 773 N N . ASP A 1 97 ? 21.533 -1.501 -27.745 1.00 94.19 97 ASP A N 1
ATOM 774 C CA . ASP A 1 97 ? 20.739 -1.273 -26.529 1.00 94.19 97 ASP A CA 1
ATOM 775 C C . ASP A 1 97 ? 19.333 -0.751 -26.881 1.00 94.19 97 ASP A C 1
ATOM 777 O O . ASP A 1 97 ? 19.176 0.331 -27.461 1.00 94.19 97 ASP A O 1
ATOM 781 N N . ILE A 1 98 ? 18.313 -1.533 -26.524 1.00 92.81 98 ILE A N 1
ATOM 782 C CA . ILE A 1 98 ? 16.893 -1.235 -26.757 1.00 92.81 98 ILE A CA 1
ATOM 783 C C . ILE A 1 98 ? 16.195 -0.632 -25.531 1.00 92.81 98 ILE A C 1
ATOM 785 O O . ILE A 1 98 ? 15.014 -0.273 -25.601 1.00 92.81 98 ILE A O 1
ATOM 789 N N . GLY A 1 99 ? 16.923 -0.438 -24.430 1.00 93.81 99 GLY A N 1
ATOM 790 C CA . GLY A 1 99 ? 16.520 0.376 -23.292 1.00 93.81 99 GLY A CA 1
ATOM 791 C C . GLY A 1 99 ? 16.190 -0.414 -22.028 1.00 93.81 99 GLY A C 1
ATOM 792 O O . GLY A 1 99 ? 16.858 -1.382 -21.662 1.00 93.81 99 GLY A O 1
ATOM 793 N N . LEU A 1 100 ? 15.183 0.065 -21.295 1.00 94.12 100 LEU A N 1
ATOM 794 C CA . LEU A 1 100 ? 14.840 -0.434 -19.966 1.00 94.12 100 LEU A CA 1
ATOM 795 C C . LEU A 1 100 ? 13.687 -1.436 -20.030 1.00 94.12 100 LEU A C 1
ATOM 797 O O . LEU A 1 100 ? 12.738 -1.278 -20.795 1.00 94.12 100 LEU A O 1
ATOM 801 N N . GLY A 1 101 ? 13.737 -2.433 -19.157 1.00 93.62 101 GLY A N 1
ATOM 802 C CA . GLY A 1 101 ? 12.681 -3.418 -18.970 1.00 93.62 101 GLY A CA 1
ATOM 803 C C . GLY A 1 101 ? 12.490 -3.761 -17.500 1.00 93.62 101 GLY A C 1
ATOM 804 O O . GLY A 1 101 ? 13.147 -3.213 -16.615 1.00 93.62 101 GLY A O 1
ATOM 805 N N . CYS A 1 102 ? 11.586 -4.695 -17.245 1.00 95.06 102 CYS A N 1
ATOM 806 C CA . CYS A 1 102 ? 11.369 -5.246 -15.916 1.00 95.06 102 CYS A CA 1
ATOM 807 C C . CYS A 1 102 ? 12.146 -6.557 -15.781 1.00 95.06 102 CYS A C 1
ATOM 809 O O . CYS A 1 102 ? 12.146 -7.359 -16.711 1.00 95.06 102 CYS A O 1
ATOM 811 N N . ASN A 1 103 ? 12.765 -6.794 -14.626 1.00 95.12 103 ASN A N 1
ATOM 812 C CA . ASN A 1 103 ? 13.510 -8.024 -14.356 1.00 95.12 103 ASN A CA 1
ATOM 813 C C . ASN A 1 103 ? 12.664 -9.291 -14.587 1.00 95.12 103 ASN A C 1
ATOM 815 O O . ASN A 1 103 ? 13.109 -10.215 -15.257 1.00 95.12 103 ASN A O 1
ATOM 819 N N . GLU A 1 104 ? 11.424 -9.301 -14.094 1.00 96.56 104 GLU A N 1
ATOM 820 C CA . GLU A 1 104 ? 10.533 -10.462 -14.209 1.00 96.56 104 GLU A CA 1
ATOM 821 C C . GLU A 1 104 ? 9.770 -10.514 -15.543 1.00 96.56 104 GLU A C 1
ATOM 823 O O . GLU A 1 104 ? 9.552 -11.583 -16.103 1.00 96.56 104 GLU A O 1
ATOM 828 N N . CYS A 1 105 ? 9.336 -9.364 -16.075 1.00 95.19 105 CYS A N 1
ATOM 829 C CA . CYS A 1 105 ? 8.521 -9.334 -17.303 1.00 95.19 105 CYS A CA 1
ATOM 830 C C . CYS A 1 105 ? 9.352 -9.266 -18.592 1.00 95.19 105 CYS A C 1
ATOM 832 O O . CYS A 1 105 ? 8.804 -9.445 -19.678 1.00 95.19 105 CYS A O 1
ATOM 834 N N . GLY A 1 106 ? 10.644 -8.961 -18.482 1.00 93.31 106 GLY A N 1
ATOM 835 C CA . GLY A 1 106 ? 11.526 -8.691 -19.604 1.00 93.31 106 GLY A CA 1
ATOM 836 C C . GLY A 1 106 ? 11.384 -7.283 -20.187 1.00 93.31 106 GLY A C 1
ATOM 837 O O . GLY A 1 106 ? 10.780 -6.370 -19.604 1.00 93.31 106 GLY A O 1
ATOM 838 N N . TYR A 1 107 ? 11.973 -7.116 -21.367 1.00 93.44 107 TYR A N 1
ATOM 839 C CA . TYR A 1 107 ? 11.858 -5.907 -22.169 1.00 93.44 107 TYR A CA 1
ATOM 840 C C . TYR A 1 107 ? 10.485 -5.780 -22.839 1.00 93.44 107 TYR A C 1
ATOM 842 O O . TYR A 1 107 ? 9.951 -6.734 -23.405 1.00 93.44 107 TYR A O 1
ATOM 850 N N . SER A 1 108 ? 9.963 -4.556 -22.862 1.00 92.75 108 SER A N 1
ATOM 851 C CA . SER A 1 108 ? 8.976 -4.123 -23.846 1.00 92.75 108 SER A CA 1
ATOM 852 C C . SER A 1 108 ? 9.229 -2.654 -24.183 1.00 92.75 108 SER A C 1
ATOM 854 O O . SER A 1 108 ? 9.616 -1.871 -23.308 1.00 92.75 108 SER A O 1
ATOM 856 N N . ALA A 1 109 ? 8.990 -2.263 -25.438 1.00 92.12 109 ALA A N 1
ATOM 857 C CA . ALA A 1 109 ? 9.127 -0.865 -25.855 1.00 92.12 109 ALA A CA 1
ATOM 858 C C . ALA A 1 109 ? 8.241 0.059 -24.998 1.00 92.12 109 ALA A C 1
ATOM 860 O O . ALA A 1 109 ? 8.677 1.111 -24.542 1.00 92.12 109 ALA A O 1
ATOM 861 N N . GLU A 1 110 ? 7.029 -0.398 -24.680 1.00 90.50 110 GLU A N 1
ATOM 862 C CA . GLU A 1 110 ? 6.069 0.336 -23.859 1.00 90.50 110 GLU A CA 1
ATOM 863 C C . GLU A 1 110 ? 6.538 0.545 -22.409 1.00 90.50 110 GLU A C 1
ATOM 865 O O . GLU A 1 110 ? 6.299 1.601 -21.817 1.00 90.50 110 GLU A O 1
ATOM 870 N N . TYR A 1 111 ? 7.205 -0.443 -21.806 1.00 90.12 111 TYR A N 1
ATOM 871 C CA . TYR A 1 111 ? 7.792 -0.280 -20.477 1.00 90.12 111 TYR A CA 1
ATOM 872 C C . TYR A 1 111 ? 8.982 0.668 -20.543 1.00 90.12 111 TYR A C 1
ATOM 874 O O . TYR A 1 111 ? 9.052 1.585 -19.724 1.00 90.12 111 TYR A O 1
ATOM 882 N N . SER A 1 112 ? 9.863 0.501 -21.534 1.00 91.12 112 SER A N 1
ATOM 883 C CA . SER A 1 112 ? 11.039 1.350 -21.753 1.00 91.12 112 SER A CA 1
ATOM 884 C C . SER A 1 112 ? 10.660 2.832 -21.871 1.00 91.12 112 SER A C 1
ATOM 886 O O . SER A 1 112 ? 11.167 3.658 -21.107 1.00 91.12 112 SER A O 1
ATOM 888 N N . ASP A 1 113 ? 9.662 3.155 -22.703 1.00 90.56 113 ASP A N 1
ATOM 889 C CA . ASP A 1 113 ? 9.135 4.517 -22.899 1.00 90.56 113 ASP A CA 1
ATOM 890 C C . ASP A 1 113 ? 8.593 5.138 -21.605 1.00 90.56 113 ASP A C 1
ATOM 892 O O . ASP A 1 113 ? 8.592 6.358 -21.412 1.00 90.56 113 ASP A O 1
ATOM 896 N N . ARG A 1 114 ? 8.144 4.288 -20.680 1.00 88.69 114 ARG A N 1
ATOM 897 C CA . ARG A 1 114 ? 7.588 4.680 -19.386 1.00 88.69 114 ARG A CA 1
ATOM 898 C C . ARG A 1 114 ? 8.574 4.459 -18.226 1.00 88.69 114 ARG A C 1
ATOM 900 O O . ARG A 1 114 ? 8.163 4.393 -17.062 1.00 88.69 114 ARG A O 1
ATOM 907 N N . GLY A 1 115 ? 9.873 4.394 -18.532 1.00 87.81 115 GLY A N 1
ATOM 908 C CA . GLY A 1 115 ? 10.973 4.324 -17.566 1.00 87.81 115 GLY A CA 1
ATOM 909 C C . GLY A 1 115 ? 11.267 2.926 -17.018 1.00 87.81 115 GLY A C 1
ATOM 910 O O . GLY A 1 115 ? 11.756 2.816 -15.899 1.00 87.81 115 GLY A O 1
ATOM 911 N N . GLY A 1 116 ? 10.929 1.877 -17.767 1.00 89.00 116 GLY A N 1
ATOM 912 C CA . GLY A 1 116 ? 11.166 0.463 -17.454 1.00 89.00 116 GLY A CA 1
ATOM 913 C C . GLY A 1 116 ? 10.103 -0.203 -16.573 1.00 89.00 116 GLY A C 1
ATOM 914 O O . GLY A 1 116 ? 10.076 -1.428 -16.470 1.00 89.00 116 GLY A O 1
ATOM 915 N N . TRP A 1 117 ? 9.215 0.566 -15.933 1.00 91.88 117 TRP A N 1
ATOM 916 C CA . TRP A 1 117 ? 8.222 0.010 -15.007 1.00 91.88 117 TRP A CA 1
ATOM 917 C C . TRP A 1 117 ? 7.131 -0.756 -15.747 1.00 91.88 117 TRP A C 1
ATOM 919 O O . TRP A 1 117 ? 6.472 -0.206 -16.635 1.00 91.88 117 TRP A O 1
ATOM 929 N N . CYS A 1 118 ? 6.908 -2.003 -15.333 1.00 94.88 118 CYS A N 1
ATOM 930 C CA . CYS A 1 118 ? 5.778 -2.803 -15.787 1.00 94.88 118 CY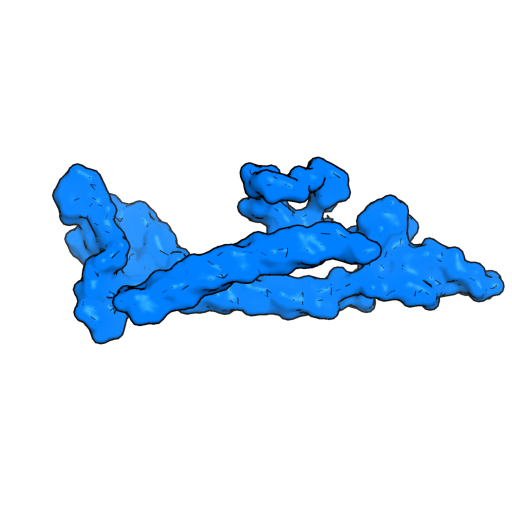S A CA 1
ATOM 931 C C . CYS A 1 118 ? 4.472 -2.377 -15.098 1.00 94.88 118 CYS A C 1
ATOM 933 O O . CYS A 1 118 ? 4.471 -1.709 -14.056 1.00 94.88 118 CYS A O 1
ATOM 935 N N . ASP A 1 119 ? 3.345 -2.808 -15.659 1.00 95.88 119 ASP A N 1
ATOM 936 C CA . ASP A 1 119 ? 2.031 -2.434 -15.138 1.00 95.88 119 ASP A CA 1
ATOM 937 C C . ASP A 1 119 ? 1.738 -3.042 -13.762 1.00 95.88 119 ASP A C 1
ATOM 939 O O . ASP A 1 119 ? 1.001 -2.439 -12.989 1.00 95.88 119 ASP A O 1
ATOM 943 N N . THR A 1 120 ? 2.383 -4.153 -13.386 1.00 96.81 120 THR A N 1
ATOM 944 C CA . THR A 1 120 ? 2.296 -4.709 -12.025 1.00 96.81 120 THR A CA 1
ATOM 945 C C . THR A 1 120 ? 2.692 -3.670 -10.974 1.00 96.81 120 THR A C 1
ATOM 947 O O . THR A 1 120 ? 1.944 -3.430 -10.028 1.00 96.81 120 THR A O 1
ATOM 950 N N . VAL A 1 121 ? 3.828 -2.985 -11.161 1.00 96.38 121 VAL A N 1
ATOM 951 C CA . VAL A 1 121 ? 4.299 -1.949 -10.224 1.00 96.38 121 VAL A CA 1
ATOM 952 C C . VAL A 1 121 ? 3.374 -0.729 -10.238 1.00 96.38 121 VAL A C 1
ATOM 954 O O . VAL A 1 121 ? 3.080 -0.162 -9.187 1.00 96.38 121 VAL A O 1
ATOM 957 N N . ARG A 1 122 ? 2.858 -0.343 -11.411 1.00 96.00 122 ARG A N 1
ATOM 958 C CA . ARG A 1 122 ? 1.881 0.755 -11.532 1.00 96.00 122 ARG A CA 1
ATOM 959 C C . ARG A 1 122 ? 0.570 0.456 -10.810 1.00 96.00 122 ARG A C 1
ATOM 961 O O . ARG A 1 122 ? 0.035 1.321 -10.120 1.00 96.00 122 ARG A O 1
ATOM 968 N N . LEU A 1 123 ? 0.071 -0.773 -10.919 1.00 97.88 123 LEU A N 1
ATOM 969 C CA . LEU A 1 123 ? -1.139 -1.226 -10.235 1.00 97.88 123 LEU A CA 1
ATOM 970 C C . LEU A 1 123 ? -0.981 -1.174 -8.711 1.00 97.88 123 LEU A C 1
ATOM 972 O O . LEU A 1 123 ? -1.919 -0.773 -8.024 1.00 97.88 123 LEU A O 1
ATOM 976 N N . LEU A 1 124 ? 0.209 -1.484 -8.180 1.00 97.88 124 LEU A N 1
ATOM 977 C CA . LEU A 1 124 ? 0.493 -1.357 -6.745 1.00 97.88 124 LEU A CA 1
ATOM 978 C C . LEU A 1 124 ? 0.409 0.086 -6.227 1.00 97.88 124 LEU A C 1
ATOM 980 O O . LEU A 1 124 ? 0.169 0.286 -5.037 1.00 97.88 124 LEU A O 1
ATOM 984 N N . ALA A 1 125 ? 0.579 1.085 -7.097 1.00 97.31 125 ALA A N 1
ATOM 985 C CA . ALA A 1 125 ? 0.468 2.494 -6.733 1.00 97.31 125 ALA A CA 1
ATOM 986 C C . ALA A 1 125 ? -0.981 3.015 -6.729 1.00 97.31 125 ALA A C 1
ATOM 988 O O . ALA A 1 125 ? -1.253 4.037 -6.102 1.00 97.31 125 ALA A O 1
ATOM 989 N N . LEU A 1 126 ? -1.926 2.331 -7.389 1.00 97.50 126 LEU A N 1
ATOM 990 C CA . LEU A 1 126 ? -3.312 2.803 -7.518 1.00 97.50 126 LEU A CA 1
ATOM 991 C C . LEU A 1 126 ? -4.072 2.981 -6.193 1.00 97.50 126 LEU A C 1
ATOM 993 O O . LEU A 1 126 ? -4.812 3.963 -6.101 1.00 97.50 126 LEU A O 1
ATOM 997 N N . PRO A 1 127 ? -3.900 2.129 -5.160 1.00 97.25 127 PRO A N 1
ATOM 998 C CA . PRO A 1 127 ? -4.517 2.356 -3.850 1.00 97.25 127 PRO A CA 1
ATOM 999 C C . PRO A 1 127 ? -4.096 3.671 -3.183 1.00 97.25 127 PRO A C 1
ATOM 1001 O O . PRO A 1 127 ? -4.721 4.088 -2.217 1.00 97.25 127 PRO A O 1
ATOM 1004 N N . TYR A 1 128 ? -3.034 4.302 -3.686 1.00 97.94 128 TYR A N 1
ATOM 1005 C CA . TYR A 1 128 ? -2.449 5.530 -3.163 1.00 97.94 128 TYR A CA 1
ATOM 1006 C C . TYR A 1 128 ? -2.673 6.734 -4.088 1.00 97.94 128 TYR A C 1
ATOM 1008 O O . TYR A 1 128 ? -2.071 7.786 -3.877 1.00 97.94 128 TYR A O 1
ATOM 1016 N N . ALA A 1 129 ? -3.498 6.600 -5.132 1.00 97.62 129 ALA A N 1
ATOM 1017 C CA . ALA A 1 129 ? -3.667 7.630 -6.158 1.00 97.62 129 ALA A CA 1
ATOM 1018 C C . ALA A 1 129 ? -4.293 8.941 -5.643 1.00 97.62 129 ALA A C 1
ATOM 1020 O O . ALA A 1 129 ? -4.181 9.977 -6.293 1.00 97.62 129 ALA A O 1
ATOM 1021 N N . ASP A 1 130 ? -4.946 8.902 -4.484 1.00 97.19 130 ASP A N 1
ATOM 1022 C CA . ASP A 1 130 ? -5.498 10.052 -3.768 1.00 97.19 130 ASP A CA 1
ATOM 1023 C C . ASP A 1 130 ? -4.458 10.782 -2.897 1.00 97.19 130 ASP A C 1
ATOM 1025 O O . ASP A 1 130 ? -4.715 11.888 -2.413 1.00 97.19 130 ASP A O 1
ATOM 1029 N N . ARG A 1 131 ? -3.271 10.194 -2.697 1.00 96.94 131 ARG A N 1
ATOM 1030 C CA . ARG A 1 131 ? -2.230 10.769 -1.843 1.00 96.94 131 ARG A CA 1
ATOM 1031 C C . ARG A 1 131 ? -1.410 11.839 -2.573 1.00 96.94 131 ARG A C 1
ATOM 1033 O O . ARG A 1 131 ? -1.083 11.688 -3.754 1.00 96.94 131 ARG A O 1
ATOM 1040 N N . PRO A 1 132 ? -0.986 12.906 -1.865 1.00 97.00 132 PRO A N 1
ATOM 1041 C CA . PRO A 1 132 ? -0.082 13.901 -2.425 1.00 97.00 132 PRO A CA 1
ATOM 1042 C C . PRO A 1 132 ? 1.193 13.275 -3.004 1.00 97.00 132 PRO A C 1
ATOM 1044 O O . PRO A 1 132 ? 1.822 12.406 -2.400 1.00 97.00 132 PRO A O 1
ATOM 1047 N N . GLY A 1 133 ? 1.595 13.752 -4.181 1.00 96.12 133 GLY A N 1
ATOM 1048 C CA . GLY A 1 133 ? 2.791 13.277 -4.876 1.00 96.12 133 GLY A CA 1
ATOM 1049 C C . GLY A 1 133 ? 2.546 12.144 -5.874 1.00 96.12 133 GLY A C 1
ATOM 1050 O O . GLY A 1 133 ? 3.434 11.910 -6.697 1.00 96.12 133 GLY A O 1
ATOM 1051 N N . PHE A 1 134 ? 1.359 11.518 -5.883 1.00 97.25 134 PHE A N 1
ATOM 1052 C CA . PHE A 1 134 ? 0.958 10.642 -6.985 1.00 97.25 134 PHE A CA 1
ATOM 1053 C C . PHE A 1 134 ? 0.954 11.418 -8.309 1.00 97.25 134 PHE A C 1
ATOM 1055 O O . PHE A 1 134 ? 0.528 12.574 -8.374 1.00 97.25 134 PHE A O 1
ATOM 1062 N N . ARG A 1 135 ? 1.448 10.793 -9.381 1.00 95.56 135 ARG A N 1
ATOM 1063 C CA . ARG A 1 135 ? 1.494 11.386 -10.723 1.00 95.56 135 ARG A CA 1
ATOM 1064 C C . ARG A 1 135 ? 0.630 10.563 -11.666 1.00 95.56 135 ARG A C 1
ATOM 1066 O O . ARG A 1 135 ? 0.827 9.360 -11.770 1.00 95.56 135 ARG A O 1
ATOM 1073 N N . GLU A 1 136 ? -0.232 11.217 -12.442 1.00 94.81 136 GLU A N 1
ATOM 1074 C CA . GLU A 1 136 ? -1.133 10.541 -13.396 1.00 94.81 136 GLU A CA 1
ATOM 1075 C C . GLU A 1 136 ? -0.398 9.641 -14.404 1.00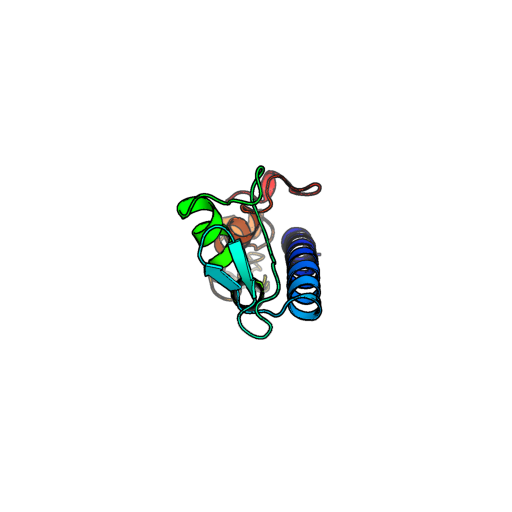 94.81 136 GLU A C 1
ATOM 1077 O O . GLU A 1 136 ? -0.901 8.584 -14.763 1.00 94.81 136 GLU A O 1
ATOM 1082 N N . LYS A 1 137 ? 0.846 9.983 -14.774 1.00 92.62 137 LYS A N 1
ATOM 1083 C CA . LYS A 1 137 ? 1.711 9.141 -15.627 1.00 92.62 137 LYS A CA 1
ATOM 1084 C C . LYS A 1 137 ? 2.069 7.768 -15.029 1.00 92.62 137 LYS A C 1
ATOM 1086 O O . LYS A 1 137 ? 2.699 6.960 -15.703 1.00 92.62 137 LYS A O 1
ATOM 1091 N N . TRP A 1 138 ? 1.780 7.539 -13.748 1.00 94.56 138 TRP A N 1
ATOM 1092 C CA . TRP A 1 138 ? 1.992 6.261 -13.067 1.00 94.56 138 TRP A CA 1
ATOM 1093 C C . TRP A 1 138 ? 0.779 5.339 -13.137 1.00 94.56 138 TRP A C 1
ATOM 1095 O O . TRP A 1 138 ? 0.888 4.193 -12.712 1.00 94.56 138 TRP A O 1
ATOM 1105 N N . ARG A 1 139 ? -0.358 5.800 -13.671 1.00 93.12 139 ARG A N 1
ATOM 1106 C CA . ARG A 1 139 ? -1.455 4.894 -14.016 1.00 93.12 139 ARG A CA 1
ATOM 1107 C C . ARG A 1 139 ? -1.011 3.954 -15.152 1.00 93.12 139 ARG A C 1
ATOM 1109 O O . ARG A 1 139 ? -0.247 4.409 -16.009 1.00 93.12 139 ARG A O 1
ATOM 1116 N N . PRO A 1 140 ? -1.421 2.671 -15.122 1.00 91.50 140 PRO A N 1
ATOM 1117 C CA . PRO A 1 140 ? -1.204 1.738 -16.228 1.00 91.50 140 PRO A CA 1
ATOM 1118 C C . PRO A 1 140 ? -1.734 2.271 -17.557 1.00 91.50 140 PRO A C 1
ATOM 1120 O O . PRO A 1 140 ? -2.814 2.909 -17.545 1.00 91.50 140 PRO A O 1
#

Secondary structure (DSSP, 8-state):
--HHHHHHHHHHHHHHHHHHHHHHHH-S-EEEETTEEEETTT--EEE--TTS---HHHHHHHHHT-HHHHHHHHHHHHHHHHHT-EEEEEE-TTS-EEEEEETTTEE-HHHHHTTT--HHHHHHHGGGTTSTT--GGG--

Radius of gyration: 20.43 Å; chains: 1; bounding box: 47×25×60 Å